Protein AF-A0A962NMB8-F1 (afdb_monomer)

Solvent-accessible surface area (backbone atoms only — not comparable to full-atom values): 3376 Å² total; per-residue (Å²): 120,94,88,60,90,66,73,64,60,77,66,59,48,97,86,24,31,65,79,54,98,57,48,67,64,31,47,53,56,32,44,75,72,70,44,70,69,54,95,59,29,40,61,45,94,80,71,55,86,76,134

Sequence (51 aa):
PKGTRLPWHRVINSAGRISNPDPARQQQRLEEEGVVVSNLKVHLRTYQWRP

pLDDT: mean 88.23, std 10.46, range [41.59, 94.19]

Secondary structure (DSSP, 8-state):
-TT--S-GGG---TTSB---S-HHHHHHHHHHTT--EETTEE-HHHH----

Mean predicted aligned error: 4.35 Å

Fol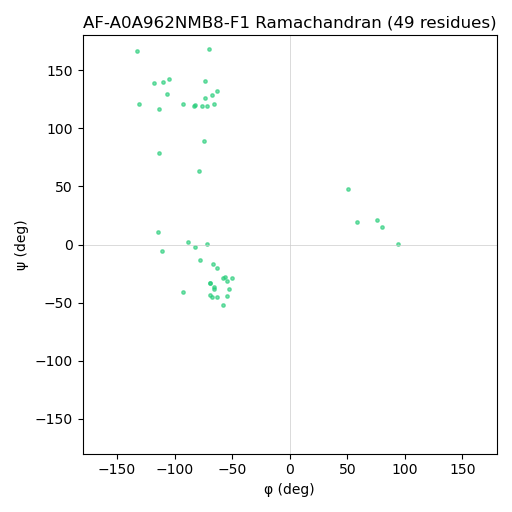dseek 3Di:
DPPDPDLCLLDDDPQQARPDPCLVVSCVSCVVVVFDADPRGGDCVPRPDDD

Radius of gyration: 10.66 Å; Cα contacts (8 Å, |Δi|>4): 40; chains: 1; bounding box: 26×22×28 Å

Nearest PDB structures (foldseek):
  5vhh-assembly1_d  TM=3.413E-01  e=4.842E+00  Homo sapiens

Structure (mmCIF, N/CA/C/O backbone):
data_AF-A0A962NMB8-F1
#
_entry.id   AF-A0A962NMB8-F1
#
loop_
_atom_site.group_PDB
_atom_site.id
_atom_site.type_symbol
_atom_site.label_atom_id
_atom_site.label_alt_id
_atom_site.label_comp_id
_atom_site.label_asym_id
_atom_site.label_entity_id
_atom_site.label_seq_id
_atom_site.pdbx_PDB_ins_code
_atom_site.Cartn_x
_atom_site.Cartn_y
_atom_site.Cartn_z
_atom_site.occupancy
_atom_site.B_iso_or_equiv
_atom_site.auth_seq_id
_atom_site.auth_comp_id
_atom_site.auth_asym_id
_atom_site.auth_atom_id
_atom_site.pdbx_PDB_model_num
ATOM 1 N N . PRO A 1 1 ? -2.406 1.534 -17.170 1.00 52.12 1 PRO A N 1
ATOM 2 C CA . PRO A 1 1 ? -2.527 1.969 -18.588 1.00 52.12 1 PRO A CA 1
ATOM 3 C C . PRO A 1 1 ? -3.002 3.434 -18.683 1.00 52.12 1 PRO A C 1
ATOM 5 O O . PRO A 1 1 ? -3.776 3.877 -17.836 1.00 52.12 1 PRO A O 1
ATOM 8 N N . LYS A 1 2 ? -2.481 4.223 -19.639 1.00 41.59 2 LYS A N 1
ATOM 9 C CA . LYS A 1 2 ? -2.890 5.632 -19.812 1.00 41.59 2 LYS A CA 1
ATOM 10 C C . LYS A 1 2 ? -4.363 5.669 -20.247 1.00 41.59 2 LYS A C 1
ATOM 12 O O . LYS A 1 2 ? -4.710 5.067 -21.253 1.00 41.59 2 LYS A O 1
ATOM 17 N N . GLY A 1 3 ? -5.217 6.334 -19.465 1.00 62.91 3 GLY A N 1
ATOM 18 C CA . GLY A 1 3 ? -6.633 6.555 -19.797 1.00 62.91 3 GLY A CA 1
ATOM 19 C C . GLY A 1 3 ? -7.638 5.535 -19.247 1.00 62.91 3 GLY A C 1
ATOM 20 O O . GLY A 1 3 ? -8.835 5.683 -19.478 1.00 62.91 3 GLY A O 1
ATOM 21 N N . THR A 1 4 ? -7.211 4.518 -18.496 1.00 63.44 4 THR A N 1
ATOM 22 C CA . THR A 1 4 ? -8.159 3.572 -17.887 1.00 63.44 4 THR A CA 1
ATOM 23 C C . THR A 1 4 ? -8.715 4.154 -16.590 1.00 63.44 4 THR A C 1
ATOM 25 O O . THR A 1 4 ? -7.961 4.409 -15.656 1.00 63.44 4 THR A O 1
ATOM 28 N N . ARG A 1 5 ? -10.041 4.326 -16.512 1.00 76.31 5 ARG A N 1
ATOM 29 C CA . ARG A 1 5 ? -10.762 4.740 -15.286 1.00 76.31 5 ARG A CA 1
ATOM 30 C C . ARG A 1 5 ? -10.823 3.633 -14.225 1.00 76.31 5 ARG A C 1
ATOM 32 O O . ARG A 1 5 ? -11.434 3.808 -13.179 1.00 76.31 5 ARG A O 1
ATOM 39 N N . LEU A 1 6 ? -10.236 2.476 -14.523 1.00 81.88 6 LEU A N 1
ATOM 40 C CA . LEU A 1 6 ? -10.213 1.327 -13.635 1.00 81.88 6 LEU A CA 1
ATOM 41 C C . LEU A 1 6 ? -9.236 1.592 -12.479 1.00 81.88 6 LEU A C 1
ATOM 43 O O . LEU A 1 6 ? -8.063 1.878 -12.747 1.00 81.88 6 LEU A O 1
ATOM 47 N N . PRO A 1 7 ? -9.677 1.467 -11.214 1.00 88.19 7 PRO A N 1
ATOM 48 C CA . PRO A 1 7 ? -8.837 1.674 -10.039 1.00 88.19 7 PRO A CA 1
ATOM 49 C C . PRO A 1 7 ? -7.950 0.446 -9.789 1.00 88.19 7 PRO A C 1
ATOM 51 O O . PRO A 1 7 ? -8.068 -0.246 -8.780 1.00 88.19 7 PRO A O 1
ATOM 54 N N . TRP A 1 8 ? -7.059 0.150 -10.738 1.00 89.06 8 TRP A N 1
ATOM 55 C CA . TRP A 1 8 ? -6.158 -1.006 -10.688 1.00 89.06 8 TRP A CA 1
ATOM 56 C C . TRP A 1 8 ? -5.293 -1.023 -9.419 1.00 89.06 8 TRP A C 1
ATOM 58 O O . TRP A 1 8 ? -4.930 -2.094 -8.943 1.00 89.06 8 TRP A O 1
ATOM 68 N N . HIS A 1 9 ? -4.991 0.148 -8.846 1.00 90.62 9 HIS A N 1
ATOM 69 C CA . HIS A 1 9 ? -4.156 0.297 -7.651 1.00 90.62 9 HIS A CA 1
ATOM 70 C C . HIS A 1 9 ? -4.799 -0.282 -6.386 1.00 90.62 9 HIS A C 1
ATOM 72 O O . HIS A 1 9 ? -4.084 -0.551 -5.423 1.00 90.62 9 HIS A O 1
ATOM 78 N N . ARG A 1 10 ? -6.116 -0.535 -6.401 1.00 91.62 10 ARG A N 1
ATOM 79 C CA . ARG A 1 10 ? -6.849 -1.183 -5.300 1.00 91.62 10 ARG A CA 1
ATOM 80 C C . ARG A 1 10 ? -6.671 -2.699 -5.252 1.00 91.62 10 ARG A C 1
ATOM 82 O O . ARG A 1 10 ? -7.040 -3.321 -4.261 1.00 91.62 10 ARG A O 1
ATOM 89 N N . VAL A 1 11 ? -6.127 -3.305 -6.306 1.00 90.69 11 VAL A N 1
ATOM 90 C CA . VAL A 1 11 ? -5.922 -4.754 -6.374 1.00 90.69 11 VAL A CA 1
ATOM 91 C C . VAL A 1 11 ? -4.519 -5.090 -5.869 1.00 90.69 11 VAL A C 1
ATOM 93 O O . VAL A 1 11 ? -3.516 -4.618 -6.406 1.00 90.69 11 VAL A O 1
ATOM 96 N N . ILE A 1 12 ? -4.454 -5.918 -4.829 1.00 92.00 12 ILE A N 1
ATOM 97 C CA . ILE A 1 12 ? -3.225 -6.450 -4.227 1.00 92.00 12 ILE A CA 1
ATOM 98 C C . ILE A 1 12 ? -3.366 -7.956 -4.016 1.00 92.00 12 ILE A C 1
ATOM 100 O O . ILE A 1 12 ? -4.462 -8.508 -4.125 1.00 92.00 12 ILE A O 1
ATOM 104 N N . ASN A 1 13 ? -2.259 -8.638 -3.732 1.00 92.31 13 ASN A N 1
ATOM 105 C CA . ASN A 1 13 ? -2.300 -10.081 -3.517 1.00 92.31 13 ASN A CA 1
ATOM 106 C C . ASN A 1 13 ? -3.007 -10.459 -2.198 1.00 92.31 13 ASN A C 1
ATOM 108 O O . ASN A 1 13 ? -3.234 -9.625 -1.319 1.00 92.31 13 ASN A O 1
ATOM 112 N N . SER A 1 14 ? -3.306 -11.750 -2.031 1.00 90.38 14 SER A N 1
ATOM 113 C CA . SER A 1 14 ? -3.967 -12.297 -0.835 1.00 90.38 14 SER A CA 1
ATOM 114 C C . SER A 1 14 ? -3.163 -12.136 0.462 1.00 90.38 14 SER A C 1
ATOM 116 O O . SER A 1 14 ? -3.737 -12.168 1.546 1.00 90.38 14 SER A O 1
ATOM 118 N N . ALA A 1 15 ? -1.847 -11.918 0.374 1.00 90.94 15 ALA A N 1
ATOM 119 C CA . ALA A 1 15 ? -0.991 -11.612 1.522 1.00 90.94 15 ALA A CA 1
ATOM 120 C C . ALA A 1 15 ? -1.022 -10.121 1.920 1.00 90.94 15 ALA A C 1
ATOM 122 O O . ALA A 1 15 ? -0.355 -9.720 2.880 1.00 90.94 15 ALA A O 1
ATOM 123 N N . GLY A 1 16 ? -1.759 -9.291 1.175 1.00 92.19 16 GLY A N 1
ATOM 124 C CA . GLY A 1 16 ? -1.856 -7.852 1.383 1.00 92.19 16 GLY A CA 1
ATOM 125 C C . GLY A 1 16 ? -0.630 -7.085 0.905 1.00 92.19 16 GLY A C 1
ATOM 126 O O . GLY A 1 16 ? -0.376 -5.995 1.399 1.00 92.19 16 GLY A O 1
ATOM 127 N N . ARG A 1 17 ? 0.174 -7.645 -0.001 1.00 94.19 17 ARG A N 1
ATOM 128 C CA . ARG A 1 17 ? 1.392 -7.010 -0.518 1.00 94.19 17 ARG A CA 1
ATOM 129 C C . ARG A 1 17 ? 1.176 -6.474 -1.928 1.00 94.19 17 ARG A C 1
ATOM 131 O O . ARG A 1 17 ? 0.512 -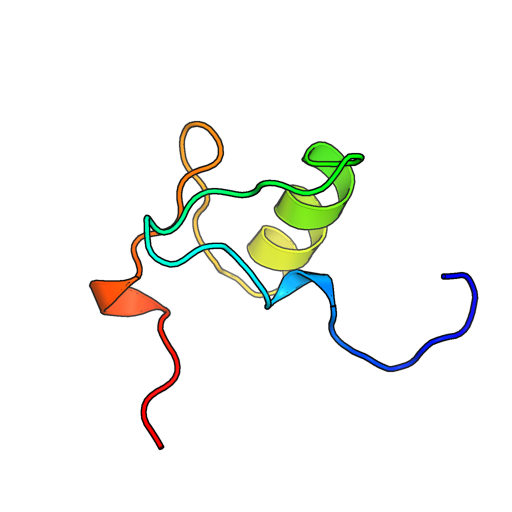7.105 -2.754 1.00 94.19 17 ARG A O 1
ATOM 138 N N . ILE A 1 18 ? 1.783 -5.326 -2.200 1.00 93.00 18 ILE A N 1
ATOM 139 C CA . ILE A 1 18 ? 1.858 -4.743 -3.538 1.00 93.00 18 ILE A CA 1
ATOM 140 C C . ILE A 1 18 ? 2.827 -5.597 -4.361 1.00 93.00 18 ILE A C 1
ATOM 142 O O . ILE A 1 18 ? 3.995 -5.732 -4.009 1.00 93.00 18 ILE A O 1
ATOM 146 N N . SER A 1 19 ? 2.331 -6.191 -5.446 1.00 89.56 19 SER A N 1
ATOM 147 C CA . SER A 1 19 ? 3.108 -7.034 -6.370 1.00 89.56 19 SER A CA 1
ATOM 148 C C . SER A 1 19 ? 3.232 -6.429 -7.770 1.00 89.56 19 SER A C 1
ATOM 150 O O . SER A 1 19 ? 3.606 -7.113 -8.718 1.00 89.56 19 SER A O 1
ATOM 152 N N . ASN A 1 20 ? 2.848 -5.166 -7.926 1.00 88.94 20 ASN A N 1
ATOM 153 C CA . ASN A 1 20 ? 2.885 -4.466 -9.201 1.00 88.94 20 ASN A CA 1
ATOM 154 C C . ASN A 1 20 ? 4.330 -4.113 -9.589 1.00 88.94 20 ASN A C 1
ATOM 156 O O . ASN A 1 20 ? 5.085 -3.700 -8.707 1.00 88.94 20 ASN A O 1
ATOM 160 N N . PRO A 1 21 ? 4.704 -4.227 -10.881 1.00 88.25 21 PRO A N 1
ATOM 161 C CA . PRO A 1 21 ? 5.990 -3.754 -11.399 1.00 88.25 21 PRO A CA 1
ATOM 162 C C . PRO A 1 21 ? 6.343 -2.308 -11.029 1.00 88.25 21 PRO A C 1
ATOM 164 O O . PRO A 1 21 ? 7.520 -1.987 -10.910 1.00 88.25 21 PRO A O 1
ATOM 167 N N . ASP A 1 22 ? 5.337 -1.448 -10.839 1.00 90.00 22 ASP A N 1
ATOM 168 C CA . ASP A 1 22 ? 5.498 -0.067 -10.374 1.00 90.00 22 ASP A CA 1
ATOM 169 C C . ASP A 1 22 ? 4.875 0.104 -8.971 1.00 90.00 22 ASP A C 1
ATOM 171 O O . ASP A 1 22 ? 3.735 0.573 -8.829 1.00 90.00 22 ASP A O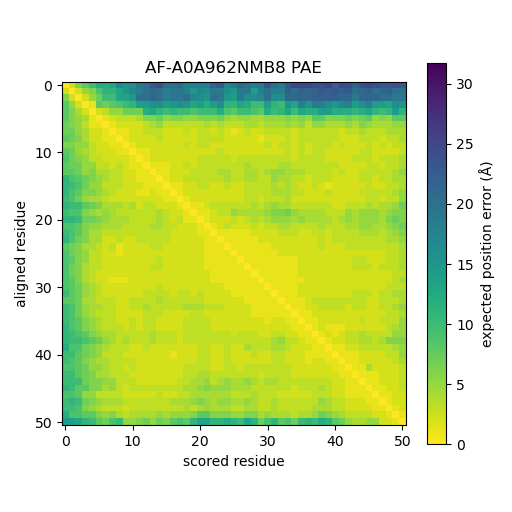 1
ATOM 175 N N . PRO A 1 23 ? 5.585 -0.330 -7.910 1.00 90.31 23 PRO A N 1
ATOM 176 C CA . PRO A 1 23 ? 5.055 -0.312 -6.552 1.00 90.31 23 PRO A CA 1
ATOM 177 C C . PRO A 1 23 ? 4.897 1.111 -6.010 1.00 90.31 23 PRO A C 1
ATOM 179 O O . PRO A 1 23 ? 3.942 1.367 -5.280 1.00 90.31 23 PRO A O 1
ATOM 182 N N . ALA A 1 24 ? 5.774 2.042 -6.403 1.00 91.31 24 ALA A N 1
ATOM 183 C CA . ALA A 1 24 ? 5.729 3.435 -5.961 1.00 91.31 24 ALA A CA 1
ATOM 184 C C . ALA A 1 24 ? 4.443 4.126 -6.432 1.00 91.31 24 ALA A C 1
ATOM 186 O O . ALA A 1 24 ? 3.742 4.759 -5.644 1.00 91.31 24 ALA A O 1
ATOM 187 N N . ARG A 1 25 ? 4.065 3.933 -7.700 1.00 91.50 25 ARG A N 1
ATOM 188 C CA . ARG A 1 25 ? 2.821 4.491 -8.239 1.00 91.50 25 ARG A CA 1
ATOM 189 C C . ARG A 1 25 ? 1.576 3.886 -7.603 1.00 91.50 25 ARG A C 1
ATOM 191 O O . ARG A 1 25 ? 0.570 4.578 -7.447 1.00 91.50 25 ARG A O 1
ATOM 198 N N . GLN A 1 26 ? 1.604 2.591 -7.288 1.00 92.50 26 GLN A N 1
ATOM 199 C CA . GLN A 1 26 ? 0.490 1.950 -6.596 1.00 92.50 26 GLN A CA 1
ATOM 200 C C . GLN A 1 26 ? 0.357 2.467 -5.166 1.00 92.50 26 GLN A C 1
ATOM 202 O O . GLN A 1 26 ? -0.751 2.788 -4.744 1.00 92.50 26 GLN A O 1
ATOM 207 N N . GLN A 1 27 ? 1.480 2.574 -4.455 1.00 93.94 27 GLN A N 1
ATOM 208 C CA . GLN A 1 27 ? 1.537 3.106 -3.102 1.00 93.94 27 GLN A CA 1
ATOM 209 C C . GLN A 1 27 ? 0.992 4.532 -3.049 1.00 93.94 27 GLN A C 1
ATOM 211 O O . GLN A 1 27 ? 0.057 4.774 -2.297 1.00 93.94 27 GLN A O 1
ATOM 216 N N . GLN A 1 28 ? 1.483 5.429 -3.906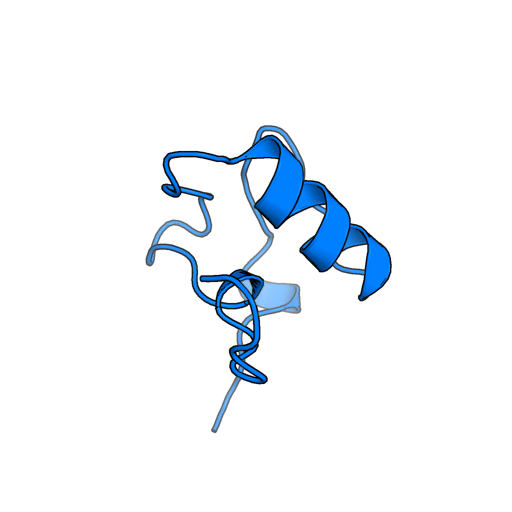 1.00 93.38 28 GLN A N 1
ATOM 217 C CA . GLN A 1 28 ? 1.024 6.818 -3.946 1.00 93.38 28 GLN A CA 1
ATOM 218 C C . GLN A 1 28 ? -0.499 6.912 -4.124 1.00 93.38 28 GLN A C 1
ATOM 220 O O . GLN A 1 28 ? -1.166 7.650 -3.412 1.00 93.38 28 GLN A O 1
ATOM 225 N N . ARG A 1 29 ? -1.076 6.115 -5.032 1.00 92.44 29 ARG A N 1
ATOM 226 C CA . ARG A 1 29 ? -2.530 6.108 -5.269 1.00 92.44 29 ARG A CA 1
ATOM 227 C C . ARG A 1 29 ? -3.338 5.518 -4.117 1.00 92.44 29 ARG A C 1
ATOM 229 O O . ARG A 1 29 ? -4.475 5.918 -3.911 1.00 92.44 29 ARG A O 1
ATOM 236 N N . LEU A 1 30 ? -2.788 4.531 -3.413 1.00 93.25 30 LEU A N 1
ATOM 237 C CA . LEU A 1 30 ? -3.404 3.966 -2.214 1.00 93.25 30 LEU A CA 1
ATOM 238 C C . LEU A 1 30 ? -3.374 4.985 -1.066 1.00 93.25 30 LEU A C 1
ATOM 240 O O . LEU A 1 30 ? -4.387 5.189 -0.404 1.00 93.25 30 LEU A O 1
ATOM 244 N N . GLU A 1 31 ? -2.249 5.671 -0.882 1.00 93.62 31 GLU A N 1
ATOM 245 C CA . GLU A 1 31 ? -2.077 6.716 0.131 1.00 93.62 31 GLU A CA 1
ATOM 246 C C . GLU A 1 31 ? -2.961 7.943 -0.145 1.00 93.62 31 GLU A C 1
ATOM 248 O O . GLU A 1 31 ? -3.568 8.468 0.785 1.00 93.62 31 GLU A O 1
ATOM 253 N N . GLU A 1 32 ? -3.127 8.343 -1.412 1.00 94.12 32 GLU A N 1
ATOM 254 C CA . GLU A 1 32 ? -4.092 9.373 -1.842 1.00 94.12 32 GLU A CA 1
ATOM 255 C C . GLU A 1 32 ? -5.543 9.018 -1.469 1.00 94.12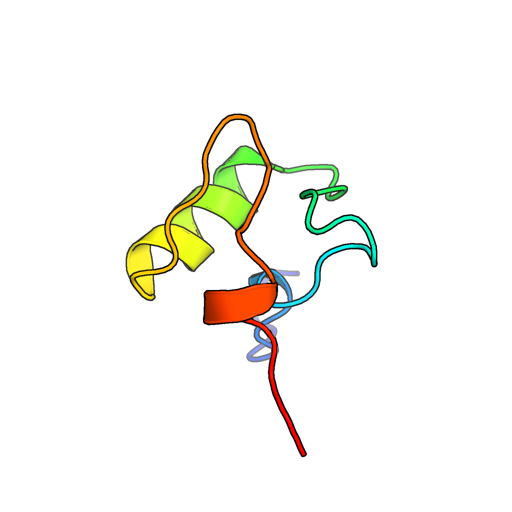 32 GLU A C 1
ATOM 257 O O . GLU A 1 32 ? -6.361 9.905 -1.232 1.00 94.12 32 GLU A O 1
ATOM 262 N N . GLU A 1 33 ? -5.871 7.727 -1.385 1.00 92.38 33 GLU A N 1
ATOM 263 C CA . GLU A 1 33 ? -7.175 7.239 -0.921 1.00 92.38 33 GLU A CA 1
ATOM 264 C C . GLU A 1 33 ? -7.244 7.044 0.607 1.00 92.38 33 GLU A C 1
ATOM 266 O O . GLU A 1 33 ? -8.271 6.606 1.127 1.00 92.38 33 GLU A O 1
ATOM 271 N N . GLY A 1 34 ? -6.175 7.361 1.343 1.00 93.31 34 GLY A N 1
ATOM 272 C CA . GLY A 1 34 ? -6.089 7.181 2.796 1.00 93.31 34 GLY A CA 1
ATOM 273 C C . GLY A 1 34 ? -5.760 5.749 3.237 1.00 93.31 34 GLY A C 1
ATOM 274 O O . GLY A 1 34 ? -5.930 5.399 4.411 1.00 93.31 34 GLY A O 1
ATOM 275 N N . VAL A 1 35 ? -5.293 4.896 2.322 1.00 93.62 35 VAL A N 1
ATOM 276 C CA . VAL A 1 35 ? -4.825 3.545 2.646 1.00 93.62 35 VAL A CA 1
ATOM 277 C C . VAL A 1 35 ? -3.381 3.614 3.125 1.00 93.62 35 VAL A C 1
ATOM 279 O O . VAL A 1 35 ? -2.480 4.000 2.385 1.00 93.62 35 VAL A O 1
ATOM 282 N N . VAL A 1 36 ? -3.145 3.180 4.362 1.00 93.69 36 VAL A N 1
ATOM 283 C CA . VAL A 1 36 ? -1.792 3.112 4.917 1.00 93.69 36 VAL A CA 1
ATOM 284 C C . VAL A 1 36 ? -1.054 1.906 4.337 1.00 93.69 36 VAL A C 1
ATOM 286 O O . VAL A 1 36 ? -1.451 0.753 4.542 1.00 93.69 36 VAL A O 1
ATOM 28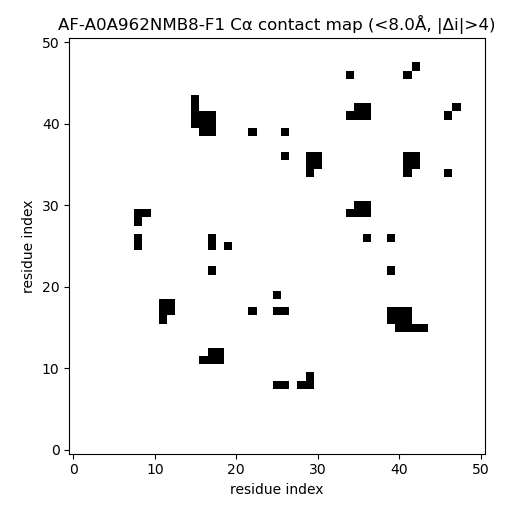9 N N . VAL A 1 37 ? 0.048 2.184 3.643 1.00 92.50 37 VAL A N 1
ATOM 290 C CA . VAL A 1 37 ? 0.987 1.184 3.132 1.00 92.50 37 VAL A CA 1
ATOM 291 C C . VAL A 1 37 ? 2.253 1.222 3.985 1.00 92.50 37 VAL A C 1
ATOM 293 O O . VAL A 1 37 ? 2.843 2.272 4.211 1.00 92.50 37 VAL A O 1
ATOM 296 N N . SER A 1 38 ? 2.702 0.071 4.474 1.00 92.69 38 SER A N 1
ATOM 297 C CA . SER A 1 38 ? 3.943 -0.048 5.245 1.00 92.69 38 SER A CA 1
ATOM 298 C C . SER A 1 38 ? 4.779 -1.187 4.688 1.00 92.69 38 SER A C 1
ATOM 300 O O . SER A 1 38 ? 4.321 -2.325 4.644 1.00 92.69 38 SER A O 1
ATOM 302 N N . ASN A 1 39 ? 6.002 -0.892 4.236 1.00 91.38 39 ASN A N 1
ATOM 303 C CA . ASN A 1 39 ? 6.894 -1.878 3.611 1.00 91.38 39 ASN A CA 1
ATOM 304 C C . ASN A 1 39 ? 6.209 -2.675 2.472 1.00 91.38 39 ASN A C 1
ATOM 306 O O . ASN A 1 39 ? 6.231 -3.909 2.445 1.00 91.38 39 ASN A O 1
ATOM 310 N N . LEU A 1 40 ? 5.522 -1.960 1.569 1.00 91.12 40 LEU A N 1
ATOM 311 C CA . LEU A 1 40 ? 4.714 -2.525 0.474 1.00 91.12 40 LEU A CA 1
ATOM 312 C C . LEU A 1 40 ? 3.584 -3.468 0.924 1.00 91.12 40 LEU A C 1
ATOM 314 O O . LEU A 1 40 ? 3.092 -4.269 0.127 1.00 91.12 40 LEU A O 1
ATOM 318 N N . LYS A 1 41 ? 3.167 -3.395 2.191 1.00 93.94 41 LYS A N 1
ATOM 319 C CA . LYS A 1 41 ? 2.088 -4.195 2.768 1.00 93.94 41 LYS A CA 1
ATOM 320 C C . LYS A 1 41 ? 0.944 -3.300 3.239 1.00 93.94 41 LYS A C 1
ATOM 322 O O . LYS A 1 41 ? 1.165 -2.260 3.849 1.00 93.94 41 LYS A O 1
ATOM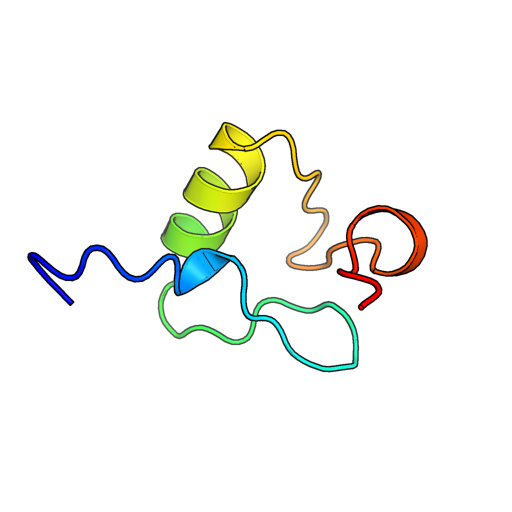 327 N N . VAL A 1 42 ? -0.276 -3.748 2.982 1.00 93.44 42 VAL A N 1
ATOM 328 C CA . VAL A 1 42 ? -1.538 -3.141 3.401 1.00 93.44 42 VAL A CA 1
ATOM 329 C C . VAL A 1 42 ? -2.186 -4.032 4.453 1.00 93.44 42 VAL A C 1
ATOM 331 O O . VAL A 1 42 ? -2.201 -5.263 4.344 1.00 93.44 42 VAL A O 1
ATOM 334 N N . HIS A 1 43 ? -2.763 -3.416 5.480 1.00 93.81 43 HIS A N 1
ATOM 335 C CA . HIS A 1 43 ? -3.559 -4.129 6.472 1.00 93.81 43 HIS A CA 1
ATOM 336 C C . HIS A 1 43 ? -4.924 -4.525 5.896 1.00 93.81 43 HIS A C 1
ATOM 338 O O . HIS A 1 43 ? -5.908 -3.801 6.034 1.00 93.81 43 HIS A O 1
ATOM 344 N N . LEU A 1 44 ? -4.995 -5.711 5.281 1.00 91.56 44 LEU A N 1
ATOM 345 C CA . LEU A 1 44 ? -6.230 -6.249 4.695 1.00 91.56 44 LEU A CA 1
ATOM 346 C C . LEU A 1 44 ? -7.400 -6.257 5.680 1.00 91.56 44 LEU A C 1
ATOM 348 O O . LEU A 1 44 ? -8.507 -5.899 5.314 1.00 91.56 44 LEU A O 1
ATOM 352 N N . ARG A 1 45 ? -7.170 -6.565 6.960 1.00 91.06 45 ARG A N 1
ATOM 353 C CA . ARG A 1 45 ? -8.242 -6.559 7.969 1.00 91.06 45 ARG A CA 1
ATOM 354 C C . ARG A 1 45 ? -9.004 -5.225 8.043 1.00 91.06 45 ARG A C 1
ATOM 356 O O . ARG A 1 45 ? -10.191 -5.246 8.358 1.00 91.06 45 ARG A O 1
ATOM 363 N N . THR A 1 46 ? -8.325 -4.113 7.759 1.00 91.94 46 THR A N 1
ATOM 364 C CA . THR A 1 46 ? -8.875 -2.752 7.801 1.00 91.94 46 THR A CA 1
ATOM 365 C C . THR A 1 46 ? -9.423 -2.309 6.444 1.00 91.94 46 THR A C 1
ATOM 367 O O . THR A 1 46 ? -10.477 -1.690 6.394 1.00 91.94 46 THR A O 1
A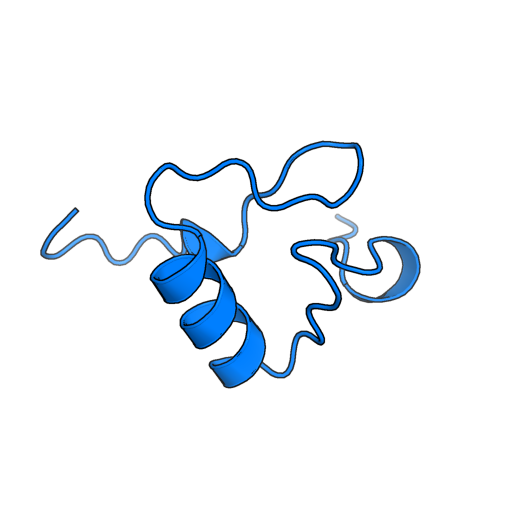TOM 370 N N . TYR A 1 47 ? -8.721 -2.628 5.352 1.00 91.81 47 TYR A N 1
ATOM 371 C CA . TYR A 1 47 ? -8.982 -2.053 4.023 1.00 91.81 47 TYR A CA 1
ATOM 372 C C . TYR A 1 47 ? -9.560 -3.038 2.996 1.00 91.81 47 TYR A C 1
ATOM 374 O O . TYR A 1 47 ? -9.888 -2.641 1.880 1.00 91.81 47 TYR A O 1
ATOM 382 N N . GLN A 1 48 ? -9.667 -4.327 3.326 1.00 90.50 48 GLN A N 1
ATOM 383 C CA . GLN A 1 48 ? -10.228 -5.330 2.425 1.00 90.50 48 GLN A CA 1
ATOM 384 C C . GLN A 1 48 ? -11.717 -5.069 2.217 1.00 90.50 48 GLN A C 1
ATOM 386 O O . GLN A 1 48 ? -12.492 -4.977 3.171 1.00 90.50 48 GLN A O 1
ATOM 391 N N . TRP A 1 49 ? -1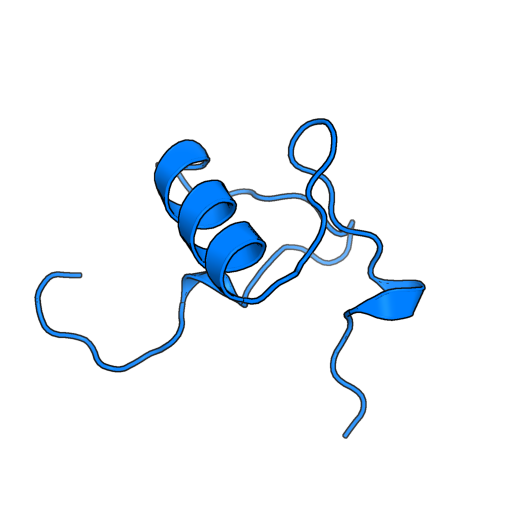2.115 -5.016 0.950 1.00 90.38 49 TRP A N 1
ATOM 392 C CA . TRP A 1 49 ? -13.515 -4.932 0.570 1.00 90.38 49 TRP A CA 1
ATOM 393 C C . TRP A 1 49 ? -14.275 -6.185 1.022 1.00 90.38 49 TRP A C 1
ATOM 395 O O . TRP A 1 49 ? -13.817 -7.312 0.811 1.00 90.38 49 TRP A O 1
ATOM 405 N N . ARG A 1 50 ? -15.431 -5.978 1.654 1.00 87.31 50 ARG A N 1
ATOM 406 C CA . ARG A 1 50 ? -16.364 -7.034 2.049 1.00 87.31 50 ARG A CA 1
ATOM 407 C C . ARG A 1 50 ? -17.642 -6.844 1.227 1.00 87.31 50 ARG A C 1
ATOM 409 O O . ARG A 1 50 ? -18.219 -5.762 1.346 1.00 87.31 50 ARG A O 1
ATOM 416 N N . PRO A 1 51 ? -18.003 -7.805 0.360 1.00 86.88 51 PRO A N 1
ATOM 417 C CA . PRO A 1 51 ? -19.249 -7.752 -0.396 1.00 86.88 51 PRO A CA 1
ATOM 418 C C . PRO A 1 51 ? -20.476 -7.806 0.517 1.00 86.88 51 PRO A C 1
ATOM 420 O O . PRO A 1 51 ? -20.361 -8.366 1.634 1.00 86.88 51 PRO A O 1
#